Protein AF-A0A7I7P7M3-F1 (afdb_monomer_lite)

Secondary structure (DSSP, 8-state):
-HHHHHHHHHHHHHHHT---TT-HHHHHHHHHHHHHHHHHHHHHHHHHHHT-TTS-HHHHHHHHHHHHHHHHHHHHHHTT--HHHHHHHHHHHHHHHHHHHHHT-

Foldseek 3Di:
DLVLLVVLVVQLVVLVVDQLPPDPVSNVVSLVSNLVSLQVSLVSLVVVLVVCVVPDPQLSVLSNLLSVLSVVVSVCVVVVHDCVVNVVSVVVNVVSSVSNVVVVD

Sequence (105 aa):
MCRAFDKVHRAVAVNNSRSGGDNPTAVIAVATSGRQALNVGGEYLLTKLAEQPATPPDLANEIRRMASIYQELTVDYLAEASSSETEPLLRSGDETTATIEGLCK

Organism: NCBI:txid459858

Radius of gyration: 14.28 Å; chains: 1; bounding box: 36×24×39 Å

pLDDT: mean 97.34, std 2.05, range [88.69, 98.81]

Structure (mmCIF, N/CA/C/O backbone):
data_AF-A0A7I7P7M3-F1
#
_entry.id   AF-A0A7I7P7M3-F1
#
loop_
_atom_site.group_PDB
_atom_site.id
_atom_site.type_symbol
_atom_site.label_atom_id
_atom_site.label_alt_id
_atom_site.label_comp_id
_atom_site.label_asym_id
_atom_site.label_entity_id
_atom_site.label_seq_id
_atom_site.pdbx_PDB_ins_code
_atom_site.Cartn_x
_atom_site.Cartn_y
_atom_site.Cartn_z
_atom_site.occupancy
_atom_site.B_iso_or_equiv
_atom_site.auth_seq_id
_atom_site.auth_comp_id
_atom_site.auth_asym_id
_atom_site.auth_atom_id
_atom_site.pdbx_PDB_model_num
ATOM 1 N N . MET A 1 1 ? -7.447 -4.139 12.366 1.00 97.56 1 MET A N 1
ATOM 2 C CA . MET A 1 1 ? -6.895 -3.427 11.192 1.00 97.56 1 MET A CA 1
ATOM 3 C C . MET A 1 1 ? -5.377 -3.437 11.104 1.00 97.56 1 MET A C 1
ATOM 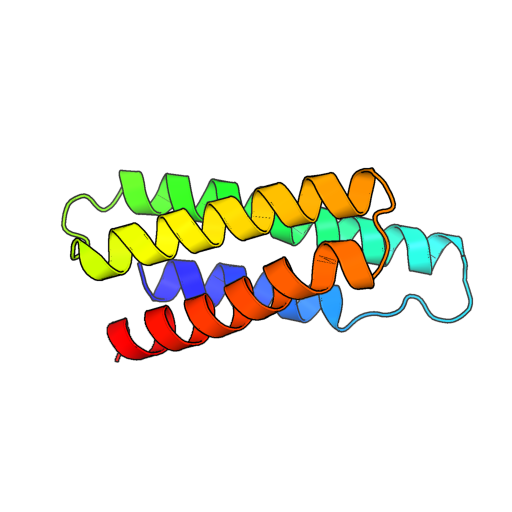5 O O . MET A 1 1 ? -4.887 -3.744 10.028 1.00 97.56 1 MET A O 1
ATOM 9 N N . CYS A 1 2 ? -4.634 -3.228 12.192 1.00 98.12 2 CYS A N 1
ATOM 10 C CA . CYS A 1 2 ? -3.160 -3.235 12.196 1.00 98.12 2 CYS A CA 1
ATOM 11 C C . CYS A 1 2 ? -2.524 -4.433 11.472 1.00 98.12 2 CYS A C 1
ATOM 13 O O . CYS A 1 2 ? -1.799 -4.260 10.507 1.00 98.12 2 CYS A O 1
ATOM 15 N N . ARG A 1 3 ? -2.939 -5.667 11.794 1.00 98.19 3 ARG A N 1
ATOM 16 C CA . ARG A 1 3 ? -2.446 -6.865 11.081 1.00 98.19 3 ARG A CA 1
ATOM 17 C C . ARG A 1 3 ? -2.739 -6.871 9.575 1.00 98.19 3 ARG A C 1
ATOM 19 O O . ARG A 1 3 ? -1.993 -7.468 8.806 1.00 98.19 3 ARG A O 1
ATOM 26 N N . ALA A 1 4 ? -3.867 -6.291 9.157 1.00 98.44 4 ALA A N 1
ATOM 27 C CA . ALA A 1 4 ? -4.213 -6.192 7.741 1.00 98.44 4 ALA A CA 1
ATOM 28 C C . ALA A 1 4 ? -3.313 -5.167 7.040 1.00 98.44 4 ALA A C 1
ATOM 30 O O . ALA A 1 4 ? -2.826 -5.455 5.950 1.00 98.44 4 ALA A O 1
ATOM 31 N N . PHE A 1 5 ? -3.052 -4.037 7.702 1.00 98.56 5 PHE A N 1
ATOM 32 C CA . PHE A 1 5 ? -2.080 -3.043 7.268 1.00 98.56 5 PHE A CA 1
ATOM 33 C C . PHE A 1 5 ? -0.676 -3.638 7.133 1.00 98.56 5 PHE A C 1
ATOM 35 O O . PHE A 1 5 ? -0.141 -3.630 6.029 1.00 98.56 5 PHE A O 1
ATOM 42 N N . ASP A 1 6 ? -0.138 -4.274 8.178 1.00 98.38 6 ASP A N 1
ATOM 43 C CA . ASP A 1 6 ? 1.208 -4.868 8.161 1.00 98.38 6 ASP A CA 1
ATOM 44 C C . ASP A 1 6 ? 1.383 -5.871 7.013 1.00 98.38 6 ASP A C 1
ATOM 46 O O . ASP A 1 6 ? 2.420 -5.926 6.348 1.00 98.38 6 ASP A O 1
ATOM 50 N N . LYS A 1 7 ? 0.342 -6.675 6.754 1.00 98.44 7 LYS A N 1
ATOM 51 C CA . LYS A 1 7 ? 0.335 -7.654 5.662 1.00 98.44 7 LYS A CA 1
ATOM 52 C C . LYS A 1 7 ? 0.465 -6.976 4.297 1.00 98.44 7 LYS A C 1
ATOM 54 O O . LYS A 1 7 ? 1.239 -7.451 3.465 1.00 98.44 7 LYS A O 1
ATOM 59 N N . VAL A 1 8 ? -0.294 -5.906 4.063 1.00 98.38 8 VAL A N 1
ATOM 60 C CA . VAL A 1 8 ? -0.256 -5.152 2.803 1.00 98.38 8 VAL A CA 1
ATOM 61 C C . VAL A 1 8 ? 1.053 -4.380 2.677 1.00 98.38 8 VAL A C 1
ATOM 63 O O . VAL A 1 8 ? 1.722 -4.502 1.654 1.00 98.38 8 VAL A O 1
ATOM 66 N N . HIS A 1 9 ? 1.470 -3.674 3.728 1.00 97.50 9 HIS A N 1
ATOM 67 C CA . HIS A 1 9 ? 2.706 -2.898 3.744 1.00 97.50 9 HIS A CA 1
ATOM 68 C C . HIS A 1 9 ? 3.925 -3.781 3.431 1.00 97.50 9 HIS A C 1
ATOM 70 O O . HIS A 1 9 ? 4.735 -3.462 2.560 1.00 97.50 9 HIS A O 1
ATOM 76 N N . ARG A 1 10 ? 3.994 -4.979 4.029 1.00 98.06 10 ARG A N 1
ATOM 77 C CA . ARG A 1 10 ? 5.020 -5.979 3.699 1.00 98.06 10 ARG A CA 1
ATOM 78 C C . ARG A 1 10 ? 4.964 -6.429 2.238 1.00 98.06 10 ARG A C 1
ATOM 80 O O . ARG A 1 10 ? 6.014 -6.618 1.626 1.00 98.06 10 ARG A O 1
ATOM 87 N N . ALA A 1 11 ? 3.771 -6.653 1.684 1.00 98.00 11 ALA A N 1
ATOM 88 C CA . ALA A 1 11 ? 3.628 -7.069 0.291 1.00 98.00 11 ALA A CA 1
ATOM 89 C C . ALA A 1 11 ? 4.140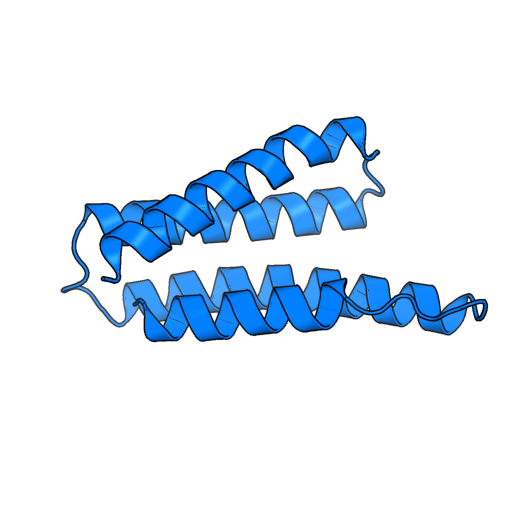 -5.987 -0.673 1.00 98.00 11 ALA A C 1
ATOM 91 O O . ALA A 1 11 ? 4.862 -6.316 -1.615 1.00 98.00 11 ALA A O 1
ATOM 92 N N . VAL A 1 12 ? 3.835 -4.715 -0.410 1.00 97.38 12 VAL A N 1
ATOM 93 C CA . VAL A 1 12 ? 4.345 -3.575 -1.188 1.00 97.38 12 VAL A CA 1
ATOM 94 C C . VAL A 1 12 ? 5.870 -3.486 -1.076 1.00 97.38 12 VAL A C 1
ATOM 96 O O . VAL A 1 12 ? 6.556 -3.493 -2.097 1.00 97.38 12 VAL A O 1
ATOM 99 N N . ALA A 1 13 ? 6.418 -3.524 0.144 1.00 96.38 13 ALA A N 1
ATOM 100 C CA . ALA A 1 13 ? 7.860 -3.435 0.380 1.00 96.38 13 ALA A CA 1
ATOM 101 C C . ALA A 1 13 ? 8.659 -4.534 -0.347 1.00 96.38 13 ALA A C 1
ATOM 103 O O . ALA A 1 13 ? 9.654 -4.250 -1.010 1.00 96.38 13 ALA A O 1
ATOM 104 N N . VAL A 1 14 ? 8.201 -5.791 -0.282 1.00 97.06 14 VAL A N 1
ATOM 105 C CA . VAL A 1 14 ? 8.874 -6.927 -0.942 1.00 97.06 14 VAL A CA 1
ATOM 106 C C . VAL A 1 14 ? 8.861 -6.811 -2.467 1.00 97.06 14 VAL A C 1
ATOM 108 O O . VAL A 1 14 ? 9.788 -7.280 -3.127 1.00 97.06 14 VAL A O 1
ATOM 111 N N . ASN A 1 15 ? 7.808 -6.237 -3.052 1.00 95.00 15 ASN A N 1
ATOM 112 C CA . ASN A 1 15 ? 7.748 -6.063 -4.501 1.00 95.00 15 ASN A CA 1
ATOM 113 C C . ASN A 1 15 ? 8.619 -4.894 -4.965 1.00 95.00 15 ASN A C 1
ATOM 115 O O . ASN A 1 15 ? 9.326 -5.040 -5.959 1.00 95.00 15 ASN A O 1
ATOM 119 N N . ASN A 1 16 ? 8.639 -3.797 -4.207 1.00 88.69 16 ASN A N 1
ATOM 120 C CA . ASN A 1 16 ? 9.433 -2.613 -4.529 1.00 88.69 16 ASN A CA 1
ATOM 121 C C . ASN A 1 16 ? 10.935 -2.778 -4.238 1.00 88.69 16 ASN A C 1
ATOM 123 O O . ASN A 1 16 ? 11.740 -2.015 -4.757 1.00 88.69 16 ASN A O 1
ATOM 127 N N . SER A 1 17 ? 11.348 -3.786 -3.459 1.00 92.50 17 SER A N 1
ATOM 128 C CA . SER A 1 17 ? 12.770 -4.072 -3.212 1.00 92.50 17 SER A CA 1
ATOM 129 C C . SER A 1 17 ? 13.462 -4.838 -4.350 1.00 92.50 17 SER A C 1
ATOM 131 O O . SER A 1 17 ? 14.651 -5.143 -4.256 1.00 92.50 17 SER A O 1
ATOM 133 N N . ARG A 1 18 ? 12.726 -5.248 -5.388 1.00 92.81 18 ARG A N 1
ATOM 134 C CA . ARG A 1 18 ? 13.252 -6.002 -6.537 1.00 92.81 18 ARG A CA 1
ATOM 135 C C . ARG A 1 18 ? 13.591 -5.024 -7.664 1.00 92.81 18 ARG A C 1
ATOM 137 O O . ARG A 1 18 ? 12.904 -4.025 -7.819 1.00 92.81 18 ARG A O 1
ATOM 144 N N . SER A 1 19 ? 14.605 -5.326 -8.479 1.00 91.25 19 SER A N 1
ATOM 145 C CA . SER A 1 19 ? 14.980 -4.481 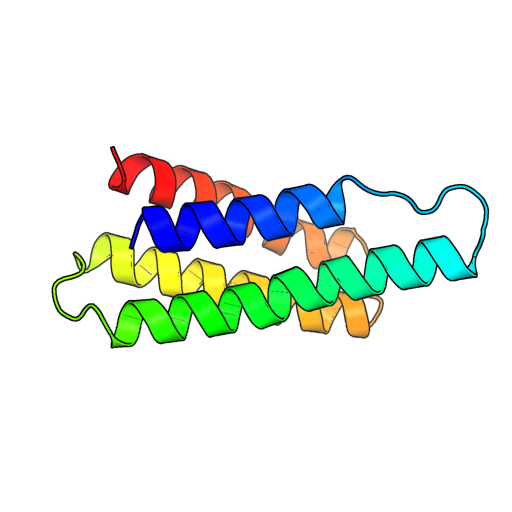-9.632 1.00 91.25 19 SER A CA 1
ATOM 146 C C . SER A 1 19 ? 14.754 -5.135 -10.997 1.00 91.25 19 SER A C 1
ATOM 148 O O . SER A 1 19 ? 14.535 -4.436 -11.975 1.00 91.25 19 SER A O 1
ATOM 150 N N . GLY A 1 20 ? 14.821 -6.468 -11.088 1.00 88.75 20 GLY A N 1
ATOM 151 C CA . GLY A 1 20 ? 14.832 -7.182 -12.374 1.00 88.75 20 GLY A CA 1
ATOM 152 C C . GLY A 1 20 ? 16.203 -7.212 -13.071 1.00 88.75 20 GLY A C 1
ATOM 153 O O . GLY A 1 20 ? 16.360 -7.929 -14.057 1.00 88.75 20 GLY A O 1
ATOM 154 N N . GLY A 1 21 ? 17.210 -6.513 -12.529 1.00 93.69 21 GLY A N 1
ATOM 155 C CA . GLY A 1 21 ? 18.557 -6.435 -13.103 1.00 93.69 21 GLY A CA 1
ATOM 156 C C . GLY A 1 21 ? 18.559 -5.832 -14.511 1.00 93.69 21 GLY A C 1
ATOM 157 O O . GLY A 1 21 ? 17.776 -4.935 -14.802 1.00 93.69 21 GLY A O 1
ATOM 158 N N . ASP A 1 22 ? 19.408 -6.363 -15.390 1.00 95.31 22 ASP A N 1
ATOM 159 C CA . ASP A 1 22 ? 19.583 -5.845 -16.756 1.00 95.31 22 ASP A CA 1
ATOM 160 C C . ASP A 1 22 ? 18.634 -6.482 -17.788 1.00 95.31 22 ASP A C 1
ATOM 162 O O . ASP A 1 22 ? 18.711 -6.177 -18.976 1.00 95.31 22 ASP A O 1
ATOM 166 N N . ASN A 1 23 ? 17.748 -7.396 -17.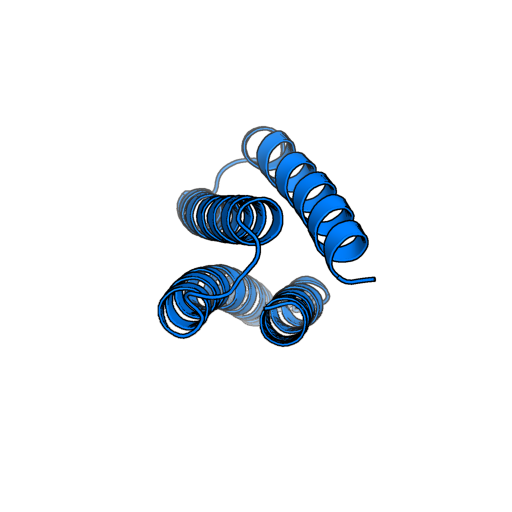371 1.00 96.50 23 ASN A N 1
ATOM 167 C CA . ASN A 1 23 ? 16.787 -8.033 -18.271 1.00 96.50 23 ASN A CA 1
ATOM 168 C C . ASN A 1 23 ? 15.531 -7.150 -18.401 1.00 96.50 23 ASN A C 1
ATOM 170 O O . ASN A 1 23 ? 14.755 -7.082 -17.444 1.00 96.50 23 ASN A O 1
ATOM 174 N N . PRO A 1 24 ? 15.251 -6.548 -19.576 1.00 94.69 24 PRO A N 1
ATOM 175 C CA . PRO A 1 24 ? 14.125 -5.624 -19.734 1.00 94.69 24 PRO A CA 1
ATOM 176 C C . PRO A 1 24 ? 12.770 -6.253 -19.388 1.00 94.69 24 PRO A C 1
ATOM 178 O O . PRO A 1 24 ? 11.922 -5.617 -18.764 1.00 94.69 24 PRO A O 1
ATOM 181 N N . THR A 1 25 ? 12.575 -7.531 -19.720 1.00 96.81 25 THR A N 1
ATOM 182 C CA . THR A 1 25 ? 11.353 -8.270 -19.378 1.00 96.81 25 THR A CA 1
ATOM 183 C C . THR A 1 25 ? 11.216 -8.452 -17.869 1.00 96.81 25 THR A C 1
ATOM 185 O O . THR A 1 25 ? 10.117 -8.334 -17.330 1.00 96.81 25 THR A O 1
ATOM 188 N N . ALA A 1 26 ? 12.320 -8.717 -17.165 1.00 96.12 26 ALA A N 1
ATOM 189 C CA . ALA A 1 26 ? 12.303 -8.863 -15.713 1.00 96.12 26 ALA A CA 1
ATOM 190 C C . ALA A 1 26 ? 12.041 -7.524 -15.005 1.00 96.12 26 ALA A C 1
ATOM 192 O O . ALA A 1 26 ? 11.292 -7.506 -14.030 1.00 96.12 26 ALA A O 1
ATOM 193 N N . VAL A 1 27 ? 12.584 -6.411 -15.516 1.00 95.81 27 VAL A N 1
ATOM 194 C CA . VAL A 1 27 ? 12.285 -5.056 -15.015 1.00 95.81 27 VAL A CA 1
ATOM 195 C C . VAL A 1 27 ? 10.787 -4.763 -15.130 1.00 95.81 27 VAL A C 1
ATOM 197 O O . VAL A 1 27 ? 10.152 -4.383 -14.146 1.00 95.81 27 VAL A O 1
ATOM 200 N N . ILE A 1 28 ? 10.187 -5.020 -16.298 1.00 95.06 28 ILE A N 1
ATOM 201 C CA . ILE A 1 28 ? 8.744 -4.826 -16.516 1.00 95.06 28 ILE A CA 1
ATOM 202 C C . ILE A 1 28 ? 7.919 -5.744 -15.604 1.00 95.06 28 ILE A C 1
ATOM 204 O O . ILE A 1 28 ? 6.921 -5.303 -15.031 1.00 95.06 28 ILE A O 1
ATOM 208 N N . ALA A 1 29 ? 8.326 -7.005 -15.429 1.00 96.56 29 ALA A N 1
ATOM 209 C CA . ALA A 1 29 ? 7.632 -7.946 -14.552 1.00 96.56 29 ALA A CA 1
ATOM 210 C C . ALA A 1 29 ? 7.653 -7.489 -13.084 1.00 96.56 29 ALA A C 1
ATOM 212 O O . ALA A 1 29 ? 6.626 -7.534 -12.406 1.00 96.56 29 ALA A O 1
ATOM 213 N N . VAL A 1 30 ? 8.799 -6.998 -12.603 1.00 96.50 30 VAL A N 1
ATOM 214 C CA . VAL A 1 30 ? 8.940 -6.442 -11.253 1.00 96.50 30 VAL A CA 1
ATOM 215 C C . VAL A 1 30 ? 8.076 -5.195 -11.076 1.00 96.50 30 VAL A C 1
ATOM 217 O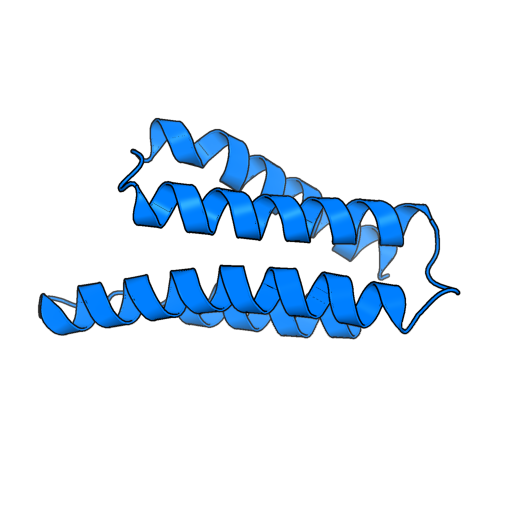 O . VAL A 1 30 ? 7.297 -5.141 -10.125 1.00 96.50 30 VAL A O 1
ATOM 220 N N . ALA A 1 31 ? 8.140 -4.242 -12.011 1.00 95.62 31 ALA A N 1
ATOM 221 C CA . ALA A 1 31 ? 7.316 -3.034 -11.974 1.00 95.62 31 ALA A CA 1
ATOM 222 C C . ALA A 1 31 ? 5.815 -3.372 -11.974 1.00 95.62 31 ALA A C 1
ATOM 224 O O . ALA A 1 31 ? 5.042 -2.824 -11.190 1.00 95.62 31 ALA A O 1
ATOM 225 N N . THR A 1 32 ? 5.404 -4.338 -12.800 1.00 96.81 32 THR A N 1
ATOM 226 C CA . THR A 1 32 ? 4.017 -4.825 -12.859 1.00 96.81 32 THR A CA 1
ATOM 227 C C . THR A 1 32 ? 3.583 -5.457 -11.536 1.00 96.81 32 THR A C 1
ATOM 229 O O . THR A 1 32 ? 2.496 -5.163 -11.047 1.00 96.81 32 THR A O 1
ATOM 232 N N . SER A 1 33 ? 4.440 -6.271 -10.914 1.00 97.25 33 SER A N 1
ATOM 233 C CA . SER A 1 33 ? 4.172 -6.870 -9.601 1.00 97.25 33 SER A CA 1
ATOM 234 C C . SER A 1 33 ? 4.076 -5.814 -8.489 1.00 97.25 33 SER A C 1
ATOM 236 O O . SER A 1 33 ? 3.235 -5.935 -7.600 1.00 97.25 33 SER A O 1
ATOM 238 N N . GLY A 1 34 ? 4.883 -4.746 -8.551 1.00 97.31 34 GLY A N 1
ATOM 239 C CA . GLY A 1 34 ? 4.786 -3.589 -7.651 1.00 97.31 34 GLY A CA 1
ATOM 240 C C . GLY A 1 34 ? 3.448 -2.859 -7.779 1.00 97.31 34 GLY A C 1
ATOM 241 O O . GLY A 1 34 ? 2.737 -2.693 -6.788 1.00 97.31 34 GLY A O 1
ATOM 242 N N . ARG A 1 35 ? 3.040 -2.526 -9.010 1.00 97.25 35 ARG A N 1
ATOM 243 C CA . ARG A 1 35 ? 1.723 -1.927 -9.305 1.00 97.25 35 ARG A CA 1
ATOM 244 C C . ARG A 1 35 ? 0.570 -2.824 -8.842 1.00 97.25 35 ARG A C 1
ATOM 246 O O . ARG A 1 35 ? -0.393 -2.342 -8.256 1.00 97.25 35 ARG A O 1
ATOM 253 N N . GLN A 1 36 ? 0.679 -4.139 -9.041 1.00 98.00 36 GLN A N 1
ATOM 254 C CA . GLN A 1 36 ? -0.323 -5.093 -8.560 1.00 98.00 36 GLN A CA 1
ATOM 255 C C . GLN A 1 36 ? -0.409 -5.118 -7.028 1.00 98.00 36 GLN A C 1
ATOM 257 O O . GLN A 1 36 ? -1.511 -5.188 -6.485 1.00 98.00 36 GLN A O 1
ATOM 262 N N . ALA A 1 37 ? 0.729 -5.053 -6.328 1.00 98.38 37 ALA A N 1
ATOM 263 C CA . ALA A 1 37 ? 0.762 -5.028 -4.868 1.00 98.38 37 ALA A CA 1
ATOM 264 C C . ALA A 1 37 ? 0.081 -3.776 -4.295 1.00 98.38 37 ALA A C 1
ATOM 266 O O . ALA A 1 37 ? -0.635 -3.892 -3.302 1.00 98.38 37 ALA A O 1
ATOM 267 N N . LEU A 1 38 ? 0.258 -2.615 -4.935 1.00 98.44 38 LEU A N 1
ATOM 268 C CA . LEU A 1 38 ? -0.450 -1.382 -4.583 1.00 98.44 38 LEU A CA 1
ATOM 269 C C . LEU A 1 38 ? -1.960 -1.528 -4.812 1.00 98.44 38 LEU A C 1
ATOM 271 O O . LEU A 1 38 ? -2.736 -1.341 -3.875 1.00 98.44 38 LEU A O 1
ATOM 275 N N . ASN A 1 39 ? -2.373 -1.953 -6.012 1.00 98.44 39 ASN A N 1
ATOM 276 C CA . ASN A 1 39 ? -3.788 -2.087 -6.360 1.00 98.44 39 ASN A CA 1
ATOM 277 C C . ASN A 1 39 ? -4.536 -3.058 -5.428 1.00 98.44 39 ASN A C 1
ATOM 279 O O . ASN A 1 39 ? -5.467 -2.680 -4.716 1.00 98.44 39 ASN A O 1
ATOM 283 N N . VAL A 1 40 ? -4.063 -4.309 -5.361 1.00 98.44 40 VAL A N 1
ATOM 284 C CA . VAL A 1 40 ? -4.663 -5.347 -4.507 1.00 98.44 40 VAL A CA 1
ATOM 285 C C . VAL A 1 40 ? -4.540 -4.970 -3.032 1.00 98.44 40 VAL A C 1
ATOM 287 O O . VAL A 1 40 ? -5.426 -5.275 -2.236 1.00 98.44 40 VAL A O 1
ATOM 290 N N . GLY A 1 41 ? -3.453 -4.295 -2.649 1.00 98.50 41 GLY A N 1
ATOM 291 C CA . GLY A 1 41 ? -3.251 -3.782 -1.302 1.00 98.50 41 GLY A CA 1
ATOM 292 C C . GLY A 1 41 ? -4.341 -2.799 -0.884 1.00 98.50 41 GLY A C 1
ATOM 293 O O . GLY A 1 41 ? -4.966 -2.999 0.158 1.00 98.50 41 GLY A O 1
ATOM 294 N N . GLY A 1 42 ? -4.610 -1.783 -1.707 1.00 98.62 42 GLY A N 1
ATOM 295 C CA . GLY A 1 42 ? -5.666 -0.799 -1.465 1.00 98.62 42 GLY A CA 1
ATOM 296 C C . GLY A 1 42 ? -7.051 -1.442 -1.363 1.00 98.62 42 GLY A C 1
ATOM 297 O O . GLY A 1 42 ? -7.760 -1.241 -0.375 1.00 98.62 42 GLY A O 1
ATOM 298 N N . GLU A 1 43 ? -7.408 -2.297 -2.325 1.00 98.75 43 GLU A N 1
ATOM 299 C CA . GLU A 1 43 ? -8.683 -3.032 -2.320 1.00 98.75 43 GLU A CA 1
ATOM 300 C C . GLU A 1 43 ? -8.845 -3.914 -1.070 1.00 98.75 43 GLU A C 1
ATOM 302 O O . GLU A 1 43 ? -9.903 -3.930 -0.426 1.00 98.75 43 GLU A O 1
ATOM 307 N N . TYR A 1 44 ? -7.784 -4.628 -0.684 1.00 98.81 44 TYR A N 1
ATOM 308 C CA . TYR A 1 44 ? -7.785 -5.488 0.495 1.00 98.81 44 TYR A CA 1
ATOM 309 C C . TYR A 1 44 ? -7.971 -4.683 1.785 1.00 98.81 44 TYR A C 1
ATOM 311 O O . TYR A 1 44 ? -8.731 -5.101 2.662 1.00 98.81 44 TYR A O 1
ATOM 319 N N . LEU A 1 45 ? -7.313 -3.525 1.911 1.00 98.81 45 LEU A N 1
ATOM 320 C CA . LEU A 1 45 ? -7.467 -2.638 3.066 1.00 98.81 45 LEU A CA 1
ATOM 321 C C . LEU A 1 45 ? -8.908 -2.147 3.216 1.00 98.81 45 LEU A C 1
ATOM 323 O O . LEU A 1 45 ? -9.468 -2.247 4.310 1.00 98.81 45 LEU A O 1
ATOM 327 N N . LEU A 1 46 ? -9.525 -1.682 2.127 1.00 98.75 46 LEU A N 1
ATOM 328 C CA . LEU A 1 46 ? -10.917 -1.225 2.131 1.00 98.75 46 LEU A CA 1
ATOM 329 C C . LEU A 1 46 ? -11.884 -2.359 2.486 1.00 98.75 46 LEU A C 1
ATOM 331 O O . LEU A 1 46 ? -12.768 -2.178 3.325 1.00 98.75 46 LEU A O 1
ATOM 335 N N . THR A 1 47 ? -11.663 -3.548 1.922 1.00 98.81 47 THR A N 1
ATOM 336 C CA . THR A 1 47 ? -12.449 -4.749 2.238 1.00 98.81 47 THR A CA 1
ATOM 337 C C . THR A 1 47 ? -12.358 -5.092 3.727 1.00 98.81 47 THR A C 1
ATOM 339 O O . THR A 1 47 ? -13.375 -5.266 4.397 1.00 98.81 47 THR A O 1
ATOM 342 N N . LYS A 1 48 ? -11.143 -5.130 4.293 1.00 98.69 48 LYS A N 1
ATOM 343 C CA . LYS A 1 48 ? -10.945 -5.452 5.715 1.00 98.69 48 LYS A CA 1
ATOM 344 C C . LYS A 1 48 ? -11.461 -4.390 6.665 1.00 98.69 48 LYS A C 1
ATOM 346 O O . LYS A 1 48 ? -11.881 -4.750 7.766 1.00 98.69 48 LYS A O 1
ATOM 351 N N . LEU A 1 49 ? -11.454 -3.127 6.253 1.00 98.56 49 LEU A N 1
ATOM 352 C CA . LEU A 1 49 ? -12.056 -2.052 7.024 1.00 98.56 49 LEU A CA 1
ATOM 353 C C . LEU A 1 49 ? -13.582 -2.208 7.099 1.00 98.56 49 LEU A C 1
ATOM 355 O O . LEU A 1 49 ? -14.146 -2.078 8.182 1.00 98.56 49 LEU A O 1
ATOM 359 N N . ALA A 1 50 ? -14.237 -2.549 5.984 1.00 98.31 50 ALA A N 1
ATOM 360 C CA . ALA A 1 50 ? -15.680 -2.797 5.950 1.00 98.31 50 ALA A CA 1
ATOM 361 C C . ALA A 1 50 ? -16.101 -3.998 6.822 1.00 98.31 50 ALA A C 1
ATOM 363 O O . ALA A 1 50 ? -17.141 -3.955 7.474 1.00 98.31 50 ALA A O 1
ATOM 364 N N . GLU A 1 51 ? -15.270 -5.043 6.894 1.00 98.44 51 GLU A N 1
ATOM 365 C CA . GLU A 1 51 ? -15.479 -6.203 7.778 1.00 98.44 51 GLU A CA 1
ATOM 366 C C . GLU A 1 51 ? -15.273 -5.890 9.278 1.00 98.44 51 GLU A C 1
ATOM 368 O O . GLU A 1 51 ? -15.652 -6.691 10.132 1.00 98.44 51 GLU A O 1
ATOM 373 N N . GLN A 1 52 ? -14.656 -4.753 9.626 1.00 96.75 52 GLN A N 1
ATOM 374 C CA . GLN A 1 52 ? -14.294 -4.381 11.001 1.00 96.75 52 GLN A CA 1
ATOM 375 C C . GLN A 1 52 ? -14.930 -3.039 11.409 1.00 96.75 52 GLN A C 1
ATOM 377 O O . GLN A 1 52 ? -14.213 -2.053 11.613 1.00 96.75 52 GLN A O 1
ATOM 382 N N . PRO A 1 53 ? -16.261 -2.981 11.610 1.00 94.38 53 PRO A N 1
ATOM 383 C CA . PRO A 1 53 ? -16.966 -1.738 11.944 1.00 94.38 53 PRO A CA 1
ATOM 384 C C . PRO A 1 53 ? -16.561 -1.140 13.301 1.00 94.38 53 PRO A C 1
ATOM 386 O O . PRO A 1 53 ? -16.775 0.043 13.535 1.00 94.38 53 PRO A O 1
ATOM 389 N N . ALA A 1 54 ? -15.951 -1.936 14.185 1.00 97.06 54 ALA A N 1
ATOM 390 C CA . ALA A 1 54 ? -15.427 -1.486 15.476 1.00 97.06 54 ALA A CA 1
ATOM 391 C C . ALA A 1 54 ? -14.024 -0.847 15.392 1.00 97.06 54 ALA A C 1
ATOM 393 O O . ALA A 1 54 ? -13.427 -0.552 16.426 1.00 97.06 54 ALA A O 1
ATOM 394 N N . THR A 1 55 ? -13.462 -0.670 14.190 1.00 98.12 55 THR A N 1
ATOM 395 C CA . THR A 1 55 ? -12.174 0.020 14.017 1.00 98.12 55 THR A CA 1
ATOM 396 C C . THR A 1 55 ? -12.284 1.461 14.530 1.00 98.12 55 THR A C 1
ATOM 398 O O . THR A 1 55 ? -13.215 2.159 14.121 1.00 98.12 55 THR A O 1
ATOM 401 N N . PRO A 1 56 ? -11.347 1.932 15.378 1.00 98.38 56 PRO A N 1
ATOM 402 C CA . PRO A 1 56 ? -11.299 3.325 15.810 1.00 98.38 56 PRO A CA 1
ATOM 403 C C . PRO A 1 56 ? -11.350 4.310 14.623 1.00 98.38 56 PRO A C 1
ATOM 405 O O . PRO A 1 56 ? -10.724 4.038 13.593 1.00 98.38 56 PRO A O 1
ATOM 408 N N . PRO A 1 57 ? -12.110 5.422 14.711 1.00 98.19 57 PRO A N 1
ATOM 409 C CA . PRO A 1 57 ? -12.323 6.320 13.573 1.00 98.19 57 PRO A CA 1
ATOM 410 C C . PRO A 1 57 ? -11.044 6.923 12.982 1.00 98.19 57 PRO A C 1
ATOM 412 O O . PRO A 1 57 ? -10.944 7.068 11.766 1.00 98.19 57 PRO A O 1
ATOM 415 N N . ASP A 1 58 ? -10.068 7.246 13.826 1.00 98.19 58 ASP A N 1
ATOM 416 C CA . ASP A 1 58 ? -8.737 7.722 13.442 1.00 98.19 58 ASP A CA 1
ATOM 417 C C . ASP A 1 58 ? -7.997 6.692 12.578 1.00 98.19 58 ASP A C 1
ATOM 419 O O . ASP A 1 58 ? -7.618 6.986 11.445 1.00 98.19 58 ASP A O 1
ATOM 423 N N . LEU A 1 59 ? -7.899 5.447 13.046 1.00 98.69 59 LEU A N 1
ATOM 424 C CA . LEU A 1 59 ? -7.280 4.361 12.294 1.00 98.69 59 LEU A CA 1
ATOM 425 C C . LEU A 1 59 ? -8.054 4.058 11.005 1.00 98.69 59 LEU A C 1
ATOM 427 O O . LEU A 1 59 ? -7.456 3.809 9.961 1.00 98.69 59 LEU A O 1
ATOM 431 N N . ALA A 1 60 ? -9.386 4.093 11.047 1.00 98.75 60 ALA A N 1
ATOM 432 C CA . ALA A 1 60 ? -10.214 3.888 9.865 1.00 98.75 60 ALA A CA 1
ATOM 433 C C . ALA A 1 60 ? -9.950 4.950 8.785 1.00 98.75 60 ALA A C 1
ATOM 435 O O . ALA A 1 60 ? -9.920 4.620 7.598 1.00 98.75 60 ALA A O 1
ATOM 436 N N . ASN A 1 61 ? -9.754 6.210 9.179 1.00 98.69 61 ASN A N 1
ATOM 437 C CA . ASN A 1 61 ? -9.465 7.303 8.256 1.00 98.69 61 ASN A CA 1
ATOM 438 C C . ASN A 1 61 ? -8.087 7.148 7.611 1.00 98.69 61 ASN A C 1
ATOM 440 O O . ASN A 1 61 ? -7.995 7.218 6.385 1.00 98.69 61 ASN A O 1
ATOM 444 N N . GLU A 1 62 ? -7.053 6.835 8.392 1.00 98.75 62 GLU A N 1
ATOM 445 C CA . GLU A 1 62 ? -5.710 6.633 7.838 1.00 98.75 62 GLU A CA 1
ATOM 446 C C . GLU A 1 62 ? -5.631 5.400 6.928 1.00 98.75 62 GLU A C 1
ATOM 448 O O . GLU A 1 62 ? -4.977 5.439 5.889 1.00 98.75 62 GLU A O 1
ATOM 453 N N . ILE A 1 63 ? -6.368 4.321 7.225 1.00 98.75 63 ILE A N 1
ATOM 454 C CA . ILE A 1 63 ? -6.448 3.168 6.315 1.00 98.75 63 ILE A CA 1
ATOM 455 C C . ILE A 1 63 ? -7.102 3.551 4.980 1.00 98.75 63 ILE A C 1
ATOM 457 O O . ILE A 1 63 ? -6.629 3.117 3.928 1.00 98.75 63 ILE A O 1
ATOM 461 N N . ARG A 1 64 ? -8.177 4.355 4.993 1.00 98.81 64 ARG A N 1
ATOM 462 C CA . ARG A 1 64 ? -8.800 4.845 3.748 1.00 98.81 64 ARG A CA 1
ATOM 463 C C . ARG A 1 64 ? -7.844 5.739 2.970 1.00 98.81 64 ARG A C 1
ATOM 465 O O . ARG A 1 64 ? -7.743 5.587 1.756 1.00 98.81 64 ARG A O 1
ATOM 472 N N . ARG A 1 65 ? -7.123 6.625 3.664 1.00 98.75 65 ARG A N 1
ATOM 473 C CA . ARG A 1 65 ? -6.099 7.481 3.061 1.00 98.75 65 ARG A CA 1
ATOM 474 C C . ARG A 1 65 ? -5.005 6.644 2.400 1.00 98.75 65 ARG A C 1
ATOM 476 O O . ARG A 1 65 ? -4.714 6.861 1.230 1.00 98.75 65 ARG A O 1
ATOM 483 N N . MET A 1 66 ? -4.471 5.642 3.099 1.00 98.75 66 MET A N 1
ATOM 484 C CA . MET A 1 66 ? -3.464 4.730 2.550 1.00 98.75 66 MET A CA 1
ATOM 485 C C . MET A 1 66 ? -3.974 3.991 1.307 1.00 98.75 66 MET A C 1
ATOM 487 O O . MET A 1 66 ? -3.261 3.884 0.313 1.00 98.75 66 MET A O 1
ATOM 491 N N . ALA A 1 67 ? -5.216 3.501 1.339 1.00 98.81 67 ALA A N 1
ATOM 492 C CA . ALA A 1 67 ? -5.812 2.839 0.185 1.00 98.81 67 ALA A CA 1
ATOM 493 C C . ALA A 1 67 ? -5.936 3.781 -1.028 1.00 98.81 67 ALA A C 1
ATOM 495 O O . ALA A 1 67 ? -5.597 3.363 -2.133 1.00 98.81 67 ALA A O 1
ATOM 496 N N . SER A 1 68 ? -6.342 5.042 -0.820 1.00 98.75 68 SER A N 1
ATOM 497 C CA . SER A 1 68 ? -6.386 6.068 -1.880 1.00 98.75 68 SER A CA 1
ATOM 498 C C . SER A 1 68 ? -5.002 6.313 -2.473 1.00 98.75 68 SER A C 1
ATOM 500 O O . SER A 1 68 ? -4.833 6.244 -3.684 1.00 98.75 68 SER A O 1
ATOM 502 N N . ILE A 1 69 ? -3.989 6.489 -1.617 1.00 98.69 69 ILE A N 1
ATOM 503 C CA . ILE A 1 69 ? -2.595 6.699 -2.032 1.00 98.69 69 ILE A CA 1
ATOM 504 C C . ILE A 1 69 ? -2.107 5.544 -2.913 1.00 98.69 69 ILE A C 1
ATOM 506 O O . ILE A 1 69 ? -1.505 5.774 -3.959 1.00 98.69 69 ILE A O 1
ATOM 510 N N . TYR A 1 70 ? -2.382 4.294 -2.532 1.00 98.62 70 TYR A N 1
ATOM 511 C CA . TYR A 1 70 ? -1.993 3.137 -3.342 1.00 98.62 70 TYR A CA 1
ATOM 512 C C . TYR A 1 70 ? -2.722 3.072 -4.686 1.00 98.62 70 TYR A C 1
ATOM 514 O O . TYR A 1 70 ? -2.114 2.686 -5.687 1.00 98.62 70 TYR A O 1
ATOM 522 N N . GLN A 1 71 ? -3.998 3.450 -4.733 1.00 98.62 71 GLN A N 1
ATOM 523 C CA . GLN A 1 71 ? -4.763 3.497 -5.978 1.00 98.62 71 GLN A CA 1
ATOM 524 C C . GLN A 1 71 ? -4.247 4.599 -6.910 1.00 98.62 71 GLN A C 1
ATOM 526 O O . GLN A 1 71 ? -4.002 4.325 -8.083 1.00 98.62 71 GLN A O 1
ATOM 531 N N . GLU A 1 72 ? -4.004 5.800 -6.387 1.00 98.44 72 GLU A N 1
ATOM 532 C CA . GLU A 1 72 ? -3.440 6.927 -7.137 1.00 98.44 72 GLU A CA 1
ATOM 533 C C . GLU A 1 72 ? -2.040 6.592 -7.676 1.00 98.44 72 GLU A C 1
ATOM 535 O O . GLU A 1 72 ? -1.833 6.651 -8.886 1.00 98.44 72 GLU A O 1
ATOM 540 N N . LEU A 1 73 ? -1.129 6.074 -6.838 1.00 98.25 73 LEU A N 1
ATOM 541 C CA . LEU A 1 73 ? 0.200 5.632 -7.287 1.00 98.25 73 LEU A CA 1
ATOM 542 C C . LEU A 1 73 ? 0.119 4.552 -8.369 1.00 98.25 73 LEU A C 1
ATOM 544 O O . LEU A 1 73 ? 0.923 4.537 -9.298 1.00 98.25 73 LEU A O 1
ATOM 548 N N . THR A 1 74 ? -0.837 3.625 -8.261 1.00 98.25 74 THR A N 1
ATOM 549 C CA . THR A 1 74 ? -1.034 2.596 -9.291 1.00 98.25 74 THR A CA 1
ATOM 550 C C . THR A 1 74 ? -1.356 3.239 -10.638 1.00 98.25 74 THR A C 1
ATOM 552 O O . THR A 1 74 ? -0.767 2.848 -11.647 1.00 98.25 74 THR A O 1
ATOM 555 N N . VAL A 1 75 ? -2.269 4.213 -10.663 1.00 98.44 75 VAL A N 1
ATOM 556 C CA . VAL A 1 75 ? -2.664 4.922 -11.887 1.00 98.44 75 VAL A CA 1
ATOM 557 C C . VAL A 1 75 ? -1.508 5.763 -12.427 1.00 98.44 75 VAL A C 1
ATOM 559 O O . VAL A 1 75 ? -1.196 5.646 -13.611 1.00 98.44 75 VAL A O 1
ATOM 562 N N . ASP A 1 76 ? -0.814 6.514 -11.572 1.00 98.38 76 ASP A N 1
ATOM 563 C CA . ASP A 1 76 ? 0.339 7.334 -11.959 1.00 98.38 76 ASP A CA 1
ATOM 564 C C . ASP A 1 76 ? 1.453 6.484 -12.583 1.00 98.38 76 ASP A C 1
ATOM 566 O O . ASP A 1 76 ? 1.984 6.804 -13.648 1.00 98.38 76 ASP A O 1
ATOM 570 N N . TYR A 1 77 ? 1.766 5.331 -11.986 1.00 96.94 77 TYR A N 1
ATOM 571 C CA . TYR A 1 77 ? 2.768 4.423 -12.540 1.00 96.94 77 TYR A CA 1
ATOM 572 C C . TYR A 1 77 ? 2.343 3.761 -13.850 1.00 96.94 77 TYR A C 1
ATOM 574 O O . TYR A 1 77 ? 3.218 3.388 -14.636 1.00 96.94 77 TYR A O 1
ATOM 582 N N . LEU A 1 78 ? 1.044 3.559 -14.080 1.00 96.94 78 LEU A N 1
ATOM 583 C CA . LEU A 1 78 ? 0.519 3.075 -15.361 1.00 96.94 78 LEU A CA 1
ATOM 584 C C . LEU A 1 78 ? 0.538 4.169 -16.434 1.00 96.94 78 LEU A C 1
ATOM 586 O O . LEU A 1 78 ? 0.688 3.847 -17.609 1.00 96.94 78 LEU A O 1
ATOM 590 N N . ALA A 1 79 ? 0.421 5.433 -16.029 1.00 97.81 79 ALA A N 1
ATOM 591 C CA . ALA A 1 79 ? 0.542 6.600 -16.896 1.00 97.81 79 ALA A CA 1
ATOM 592 C C . ALA A 1 79 ? 2.001 7.017 -17.163 1.00 97.81 79 ALA A C 1
ATOM 594 O O . ALA A 1 79 ? 2.226 7.993 -17.872 1.00 97.81 79 ALA A O 1
ATOM 595 N N . GLU A 1 80 ? 2.978 6.291 -16.607 1.00 95.81 80 GLU A N 1
ATOM 596 C CA . GLU A 1 80 ? 4.408 6.623 -16.680 1.00 95.81 80 GLU A CA 1
ATOM 597 C C . GLU A 1 80 ? 4.728 8.024 -16.125 1.00 95.81 80 GLU A C 1
ATOM 599 O O . GLU A 1 80 ? 5.617 8.715 -16.624 1.00 95.81 80 GLU A O 1
ATOM 604 N N . ALA A 1 81 ? 4.016 8.427 -15.065 1.00 97.94 81 ALA A N 1
ATOM 605 C CA . ALA A 1 81 ? 4.275 9.676 -14.360 1.00 97.94 81 ALA A CA 1
ATOM 606 C C . ALA A 1 81 ? 5.742 9.765 -13.908 1.00 97.94 81 ALA A C 1
ATOM 608 O O . ALA A 1 81 ? 6.353 8.786 -13.462 1.00 97.94 81 ALA A O 1
ATOM 609 N N . SER A 1 82 ? 6.311 10.963 -14.012 1.00 97.12 82 SER A N 1
ATOM 610 C CA . SER A 1 82 ? 7.679 11.241 -13.592 1.00 97.12 82 SER A CA 1
ATOM 611 C C . SER A 1 82 ? 7.845 11.106 -12.077 1.00 97.12 82 SER A C 1
ATOM 613 O O . SER A 1 82 ? 6.896 11.208 -11.295 1.00 97.12 82 SER A O 1
ATOM 615 N N . SER A 1 83 ? 9.094 10.959 -11.628 1.00 94.75 83 SER A N 1
ATOM 616 C CA . SER A 1 83 ? 9.397 10.936 -10.194 1.00 94.75 83 SER A CA 1
ATOM 617 C C . SER A 1 83 ? 8.886 12.192 -9.485 1.00 94.75 83 SER A C 1
ATOM 619 O O . SER A 1 83 ? 8.271 12.071 -8.433 1.00 94.75 83 SER A O 1
ATOM 621 N N . SER A 1 84 ? 9.041 13.379 -10.083 1.00 97.25 84 SER A N 1
ATOM 622 C CA . SER A 1 84 ? 8.527 14.639 -9.530 1.00 97.25 84 SER A CA 1
ATOM 623 C C . SER A 1 84 ? 7.009 14.673 -9.359 1.00 97.25 84 SER A C 1
ATOM 625 O O . SER A 1 84 ? 6.532 15.333 -8.439 1.00 97.25 84 SER A O 1
ATOM 627 N N . GLU A 1 85 ? 6.262 13.977 -10.219 1.00 97.19 85 GLU A N 1
ATOM 628 C CA . GLU A 1 85 ? 4.803 13.878 -10.113 1.00 97.19 85 GLU A CA 1
ATOM 629 C C . GLU A 1 85 ? 4.395 12.928 -8.978 1.00 97.19 85 GLU A C 1
ATOM 631 O O . GLU A 1 85 ? 3.501 13.254 -8.203 1.00 97.19 85 GLU A O 1
ATOM 636 N N . THR A 1 86 ? 5.103 11.804 -8.811 1.00 97.50 86 THR A N 1
ATOM 637 C CA . THR A 1 86 ? 4.788 10.795 -7.774 1.00 97.50 86 THR A CA 1
ATOM 638 C C . THR A 1 86 ? 5.344 11.109 -6.378 1.00 97.50 86 THR A C 1
ATOM 640 O O . THR A 1 86 ? 4.795 10.656 -5.373 1.00 97.50 86 THR A O 1
ATOM 643 N N . GLU A 1 87 ? 6.420 11.892 -6.278 1.00 98.12 87 GLU A N 1
ATOM 644 C CA . GLU A 1 87 ? 7.152 12.159 -5.030 1.00 98.12 87 GLU A CA 1
ATOM 645 C C . GLU A 1 87 ? 6.282 12.741 -3.893 1.00 98.12 87 GLU A C 1
ATOM 647 O O . GLU A 1 87 ? 6.419 12.293 -2.750 1.00 98.12 87 GLU A O 1
ATOM 652 N N . PRO A 1 88 ? 5.361 13.699 -4.132 1.00 98.06 88 PRO A N 1
ATOM 653 C CA . PRO A 1 88 ? 4.463 14.181 -3.081 1.00 98.06 88 PRO A CA 1
ATOM 654 C C . PRO A 1 88 ? 3.570 13.074 -2.511 1.00 98.06 88 PRO A C 1
ATOM 656 O O . PRO A 1 88 ? 3.332 13.024 -1.302 1.00 98.06 88 PRO A O 1
ATOM 659 N N . LEU A 1 89 ? 3.095 12.174 -3.374 1.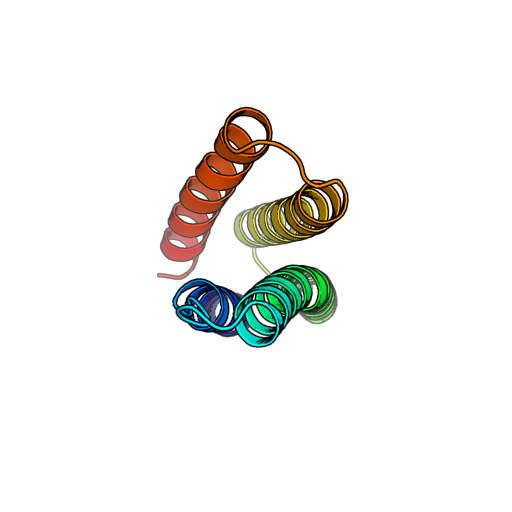00 97.69 89 LEU A N 1
ATOM 660 C CA . LEU A 1 89 ? 2.194 11.094 -2.998 1.00 97.69 89 LEU A CA 1
ATOM 661 C C . LEU A 1 89 ? 2.933 9.982 -2.240 1.00 97.69 89 LEU A C 1
ATOM 663 O O . LEU A 1 89 ? 2.414 9.472 -1.247 1.00 97.69 89 LEU A O 1
ATOM 667 N N . LEU A 1 90 ? 4.173 9.678 -2.638 1.00 97.81 90 LEU A N 1
ATOM 668 C CA . LEU A 1 90 ? 5.071 8.785 -1.898 1.00 97.81 90 LEU A CA 1
ATOM 669 C C . LEU A 1 90 ? 5.325 9.297 -0.477 1.00 97.81 90 LEU A C 1
ATOM 671 O O . LEU A 1 90 ? 5.111 8.559 0.483 1.00 97.81 90 LEU A O 1
ATOM 675 N N . ARG A 1 91 ? 5.661 10.585 -0.325 1.00 98.44 91 ARG A N 1
ATOM 676 C CA . ARG A 1 91 ? 5.852 11.206 0.996 1.00 98.44 91 ARG A CA 1
ATOM 677 C C . ARG A 1 91 ? 4.591 11.146 1.855 1.00 98.44 91 ARG A C 1
ATOM 679 O O . ARG A 1 91 ? 4.659 10.814 3.034 1.00 98.44 91 ARG A O 1
ATOM 686 N N . SER A 1 92 ? 3.432 11.413 1.254 1.00 98.25 92 SER A N 1
ATOM 687 C CA . SER A 1 92 ? 2.132 11.254 1.912 1.00 98.25 92 SER A CA 1
ATOM 688 C C . SER A 1 92 ? 1.903 9.804 2.371 1.00 98.25 92 SER A C 1
ATOM 690 O O . SER A 1 92 ? 1.361 9.578 3.456 1.00 98.25 92 SER A O 1
ATOM 692 N N . GLY A 1 93 ? 2.341 8.814 1.589 1.00 98.25 93 GLY A N 1
ATOM 693 C CA . GLY A 1 93 ? 2.330 7.398 1.963 1.00 98.25 93 GLY A CA 1
ATOM 694 C C . GLY A 1 93 ? 3.231 7.081 3.158 1.00 98.25 93 GLY A C 1
ATOM 695 O O . GLY A 1 93 ? 2.800 6.378 4.074 1.00 98.25 93 GLY A O 1
ATOM 696 N N . ASP A 1 94 ? 4.441 7.633 3.203 1.00 98.38 94 ASP A N 1
ATOM 697 C CA . ASP A 1 94 ? 5.365 7.455 4.331 1.00 98.38 94 ASP A CA 1
ATOM 698 C C . ASP A 1 94 ? 4.800 8.060 5.625 1.00 98.38 94 ASP A C 1
ATOM 700 O O . ASP A 1 94 ? 4.782 7.410 6.673 1.00 98.38 94 ASP A O 1
ATOM 704 N N . GLU A 1 95 ? 4.251 9.274 5.548 1.00 98.62 95 GLU A N 1
ATOM 705 C CA . GLU A 1 95 ? 3.583 9.932 6.677 1.00 98.62 95 GLU A CA 1
ATOM 706 C C . GLU A 1 95 ? 2.383 9.116 7.176 1.00 98.62 95 GLU A C 1
ATOM 708 O O . GLU A 1 95 ? 2.261 8.859 8.373 1.00 98.62 95 GLU A O 1
ATOM 713 N N . THR A 1 96 ? 1.527 8.651 6.258 1.00 98.62 96 THR A N 1
ATOM 714 C CA . THR A 1 96 ? 0.359 7.816 6.591 1.00 98.62 96 THR A CA 1
ATOM 715 C C . THR A 1 96 ? 0.793 6.502 7.245 1.00 98.62 96 THR A C 1
ATOM 717 O O . THR A 1 96 ? 0.175 6.055 8.210 1.00 98.62 96 THR A O 1
ATOM 720 N N . THR A 1 97 ? 1.878 5.888 6.758 1.00 98.50 97 THR A N 1
ATOM 721 C CA . THR A 1 97 ? 2.461 4.672 7.348 1.00 98.50 97 THR A CA 1
ATOM 722 C C . THR A 1 97 ? 2.860 4.928 8.797 1.00 98.50 97 THR A C 1
ATOM 724 O O . THR A 1 97 ? 2.405 4.212 9.687 1.00 98.50 97 THR A O 1
ATOM 727 N N . ALA A 1 98 ? 3.630 5.990 9.050 1.00 98.50 98 ALA A N 1
ATOM 728 C CA . ALA A 1 98 ? 4.076 6.342 10.394 1.00 98.50 98 ALA A CA 1
ATOM 729 C C . ALA A 1 98 ? 2.901 6.619 11.349 1.00 98.50 98 ALA A C 1
ATOM 731 O O . ALA A 1 98 ? 2.931 6.208 12.513 1.00 98.50 98 ALA A O 1
ATOM 732 N N . THR A 1 99 ? 1.840 7.278 10.869 1.00 98.62 99 THR A N 1
ATOM 733 C CA . THR A 1 99 ? 0.625 7.509 11.663 1.00 98.62 99 THR A CA 1
ATOM 734 C C . THR A 1 99 ? -0.095 6.202 11.994 1.00 98.62 99 THR A C 1
ATOM 736 O O . THR A 1 99 ? -0.416 5.975 13.161 1.00 98.62 99 THR A O 1
ATOM 739 N N . ILE A 1 100 ? -0.308 5.314 11.016 1.00 98.62 100 ILE A N 1
ATOM 740 C CA . ILE A 1 100 ? -0.957 4.012 11.248 1.00 98.62 100 ILE A CA 1
ATOM 741 C C . ILE A 1 100 ? -0.151 3.177 12.244 1.00 98.62 100 ILE A C 1
ATOM 743 O O . ILE A 1 100 ? -0.725 2.624 13.180 1.00 98.62 100 ILE A O 1
ATOM 747 N N . GLU A 1 101 ? 1.172 3.117 12.091 1.00 98.12 101 GLU A N 1
ATOM 748 C CA . GLU A 1 101 ? 2.050 2.418 13.032 1.00 98.12 101 GLU A CA 1
ATOM 749 C C . GLU A 1 101 ? 1.956 2.993 14.449 1.00 98.12 101 GLU A C 1
ATOM 751 O O . GLU A 1 101 ? 2.010 2.241 15.420 1.00 98.12 101 GLU A O 1
ATOM 756 N N . GLY A 1 102 ? 1.794 4.311 14.591 1.00 98.25 102 GLY A N 1
ATOM 757 C CA . GLY A 1 102 ? 1.551 4.965 15.877 1.00 98.25 102 GLY A CA 1
ATOM 758 C C . GLY A 1 102 ? 0.223 4.557 16.518 1.00 98.25 102 GLY A C 1
ATOM 759 O O . GLY A 1 102 ? 0.193 4.264 17.709 1.00 98.25 102 GLY A O 1
ATOM 760 N N . LEU A 1 103 ? -0.850 4.486 15.727 1.00 98.25 103 LEU A N 1
ATOM 761 C CA . LEU A 1 103 ? -2.191 4.075 16.170 1.00 98.25 103 LEU A CA 1
ATOM 762 C C . LEU A 1 103 ? -2.303 2.570 16.465 1.00 98.25 103 LEU A C 1
ATOM 764 O O . LEU A 1 103 ? -3.262 2.125 17.093 1.00 98.25 103 LEU A O 1
ATOM 768 N N . CYS A 1 104 ? -1.348 1.780 15.977 1.00 96.75 104 CYS A N 1
ATOM 769 C CA . CYS A 1 104 ? -1.315 0.327 16.104 1.00 96.75 104 CYS A CA 1
ATOM 770 C C . CYS A 1 104 ? -0.423 -0.198 17.239 1.00 96.75 104 CYS A C 1
ATOM 772 O O . CYS A 1 104 ? -0.285 -1.418 17.374 1.00 96.75 104 CYS A O 1
ATOM 774 N N . LYS A 1 105 ? 0.166 0.703 18.030 1.00 89.44 105 LYS A N 1
ATOM 775 C CA . LYS A 1 105 ? 0.911 0.402 19.263 1.00 89.44 105 LYS A CA 1
ATOM 776 C C . LYS A 1 105 ? -0.023 0.350 20.465 1.00 89.44 105 LYS A C 1
ATOM 778 O O . LYS A 1 105 ? 0.220 -0.526 21.323 1.00 89.44 105 LYS A O 1
#